Protein AF-A0A817URQ1-F1 (afdb_monomer_lite)

pLDDT: mean 79.82, std 19.85, range [33.28, 95.75]

Secondary structure (DSSP, 8-state):
--HHHHHHHHTTSTT---EEESGGGGGGGTT-HHHHHHHHHHHHHHHHHHT--EEE--GGG---GGGS-HHHHHHHHHHHTT--TTHHHHHHS--------TTS-------------------

Structure (mmCIF, N/CA/C/O backbone):
data_AF-A0A817URQ1-F1
#
_entry.id   AF-A0A817URQ1-F1
#
loop_
_atom_site.group_PDB
_atom_site.id
_atom_site.type_symbol
_atom_site.label_atom_id
_atom_site.label_alt_id
_atom_site.label_comp_id
_atom_site.label_asym_id
_atom_site.label_entity_id
_atom_site.label_seq_id
_atom_site.pdbx_PDB_ins_code
_atom_site.Cartn_x
_atom_site.Cartn_y
_atom_site.Cartn_z
_atom_site.occupancy
_atom_site.B_iso_or_equiv
_atom_site.auth_seq_id
_atom_site.auth_comp_id
_atom_site.auth_asym_id
_atom_site.auth_atom_id
_atom_site.pdbx_PDB_model_num
ATOM 1 N N . MET A 1 1 ? 7.335 8.433 -4.531 1.00 74.00 1 MET A N 1
ATOM 2 C CA . MET A 1 1 ? 6.991 8.173 -5.947 1.00 74.00 1 MET A CA 1
ATOM 3 C C . MET A 1 1 ? 5.582 7.594 -5.978 1.00 74.00 1 MET A C 1
ATOM 5 O O . MET A 1 1 ? 5.278 6.821 -5.081 1.00 74.00 1 MET A O 1
ATOM 9 N N . THR A 1 2 ? 4.709 8.007 -6.902 1.00 82.88 2 THR A N 1
ATOM 10 C CA . THR A 1 2 ? 3.313 7.520 -6.980 1.00 82.88 2 THR A CA 1
ATOM 11 C C . THR A 1 2 ? 3.176 6.385 -7.999 1.00 82.88 2 THR A C 1
ATOM 13 O O . THR A 1 2 ? 4.034 6.230 -8.866 1.00 82.88 2 THR A O 1
ATOM 16 N N . VAL A 1 3 ? 2.091 5.606 -7.914 1.00 84.50 3 VAL A N 1
ATOM 17 C CA . VAL A 1 3 ? 1.817 4.496 -8.849 1.00 84.50 3 VAL A CA 1
ATOM 18 C C . VAL A 1 3 ? 1.663 4.995 -10.291 1.00 84.50 3 VAL A C 1
ATOM 20 O O . VAL A 1 3 ? 2.251 4.416 -11.195 1.00 84.50 3 VAL A O 1
ATOM 23 N N . GLY A 1 4 ? 0.969 6.118 -10.512 1.00 84.75 4 GLY A N 1
ATOM 24 C CA . GLY A 1 4 ? 0.848 6.713 -11.852 1.00 84.75 4 GLY A CA 1
ATOM 25 C C . GLY A 1 4 ? 2.204 7.087 -12.462 1.00 84.75 4 GLY A C 1
ATOM 26 O O . GLY A 1 4 ? 2.495 6.724 -13.593 1.00 84.75 4 GLY A O 1
ATOM 27 N N . ALA A 1 5 ? 3.094 7.699 -11.673 1.00 84.38 5 ALA A N 1
ATOM 28 C CA . ALA A 1 5 ? 4.429 8.058 -12.148 1.00 84.38 5 ALA A CA 1
ATOM 29 C C . ALA A 1 5 ? 5.296 6.834 -12.496 1.00 84.38 5 ALA A C 1
ATOM 31 O O . ALA A 1 5 ? 6.155 6.919 -13.370 1.00 84.38 5 ALA A O 1
ATOM 32 N N . LEU A 1 6 ? 5.092 5.693 -11.826 1.00 85.88 6 LEU A N 1
ATOM 33 C CA . LEU A 1 6 ? 5.776 4.448 -12.184 1.00 85.88 6 LEU A CA 1
ATOM 34 C C . LEU A 1 6 ? 5.369 3.974 -13.576 1.00 85.88 6 LEU A C 1
ATOM 36 O O . LEU A 1 6 ? 6.242 3.602 -14.352 1.00 85.88 6 LEU A O 1
ATOM 40 N N . HIS A 1 7 ? 4.076 4.036 -13.899 1.00 82.88 7 HIS A N 1
ATOM 41 C CA . HIS A 1 7 ? 3.568 3.649 -15.213 1.00 82.88 7 HIS A CA 1
ATOM 42 C C . HIS A 1 7 ? 4.214 4.492 -16.320 1.00 82.88 7 HIS A C 1
ATOM 44 O O . HIS A 1 7 ? 4.744 3.950 -17.293 1.00 82.88 7 HIS A O 1
ATOM 50 N N . ASP A 1 8 ? 4.251 5.808 -16.106 1.00 84.44 8 ASP A N 1
ATOM 51 C CA . ASP A 1 8 ? 4.789 6.774 -17.063 1.00 84.44 8 ASP A CA 1
ATOM 52 C C . ASP A 1 8 ? 6.304 6.643 -17.262 1.00 84.44 8 ASP A C 1
ATOM 54 O O . ASP A 1 8 ? 6.816 6.994 -18.320 1.00 84.44 8 ASP A O 1
ATOM 58 N N . LEU A 1 9 ? 7.042 6.144 -16.266 1.00 82.88 9 LEU A N 1
ATOM 59 C CA . LEU A 1 9 ? 8.493 5.948 -16.360 1.00 82.88 9 LEU A CA 1
ATOM 60 C C . LEU A 1 9 ? 8.877 4.555 -16.862 1.00 82.88 9 LEU A C 1
ATOM 62 O O . LEU A 1 9 ? 9.897 4.406 -17.533 1.00 82.88 9 LEU A O 1
ATOM 66 N N . TYR A 1 10 ? 8.090 3.535 -16.529 1.00 78.94 10 TYR A N 1
ATOM 67 C CA . TYR A 1 10 ? 8.438 2.146 -16.810 1.00 78.94 10 TYR A CA 1
ATOM 68 C C . TYR A 1 10 ? 8.332 1.804 -18.302 1.00 78.94 10 TYR A C 1
ATOM 70 O O . TYR A 1 10 ? 9.173 1.071 -18.821 1.00 78.94 10 TYR A O 1
ATOM 78 N N . LEU A 1 11 ? 7.339 2.355 -19.012 1.00 75.44 11 LEU A N 1
ATOM 79 C CA . LEU A 1 11 ? 7.133 2.078 -20.440 1.00 75.44 11 LEU A CA 1
ATOM 80 C C . LEU A 1 11 ? 8.137 2.784 -21.376 1.00 75.44 11 LEU A C 1
ATOM 82 O O . LEU A 1 11 ? 8.648 2.121 -22.281 1.00 75.44 11 LEU A O 1
ATOM 86 N N . PRO A 1 12 ? 8.451 4.087 -21.218 1.00 83.94 12 PRO A N 1
ATOM 87 C CA . PRO A 1 12 ? 9.261 4.807 -22.206 1.00 83.94 12 PRO A CA 1
ATOM 88 C C . PRO A 1 12 ? 10.772 4.605 -22.053 1.00 83.94 12 PRO A C 1
ATOM 90 O O . PRO A 1 12 ? 11.515 4.878 -22.995 1.00 83.94 12 PRO A O 1
ATOM 93 N N . TYR A 1 13 ? 11.242 4.151 -20.885 1.00 87.19 13 TYR A N 1
ATOM 94 C CA . TYR A 1 13 ? 12.669 4.091 -20.547 1.00 87.19 13 TYR A CA 1
ATOM 95 C C . TYR A 1 13 ? 13.120 2.662 -20.205 1.00 87.19 13 TYR A C 1
ATOM 97 O O . TYR A 1 13 ? 13.361 2.338 -19.035 1.00 87.19 13 TYR A O 1
ATOM 105 N N . PRO A 1 14 ? 13.262 1.781 -21.215 1.00 81.44 14 PRO A N 1
ATOM 106 C CA . PRO A 1 14 ? 13.661 0.398 -20.993 1.00 81.44 14 PRO A CA 1
ATOM 107 C C . PRO A 1 14 ? 15.042 0.329 -20.326 1.00 81.44 14 PRO A C 1
ATOM 109 O O . PRO A 1 14 ? 16.030 0.851 -20.838 1.00 81.44 14 PRO A O 1
ATOM 112 N N . GLY A 1 15 ? 15.107 -0.330 -19.167 1.00 82.88 15 GLY A N 1
ATOM 113 C CA . GLY A 1 15 ? 16.336 -0.523 -18.387 1.00 82.88 15 GLY A CA 1
ATOM 114 C C . GLY A 1 15 ? 16.503 0.415 -17.187 1.00 82.88 15 GLY A C 1
ATOM 115 O O . GLY A 1 15 ? 17.326 0.129 -16.313 1.00 82.88 15 GLY A O 1
ATOM 116 N N . CYS A 1 16 ? 15.710 1.486 -17.077 1.00 88.75 16 CYS A N 1
ATOM 117 C CA . CYS A 1 16 ? 15.681 2.305 -15.867 1.00 88.75 16 CYS A CA 1
ATOM 118 C C . CYS A 1 16 ? 15.009 1.543 -14.716 1.00 88.75 16 CYS A C 1
ATOM 120 O O . CYS A 1 16 ? 13.939 0.960 -14.877 1.00 88.75 16 CYS A O 1
ATOM 122 N N . LYS A 1 17 ? 15.632 1.566 -13.532 1.00 89.19 17 LYS A N 1
ATOM 123 C CA . LYS A 1 17 ? 15.047 1.009 -12.305 1.00 89.19 17 LYS A CA 1
ATOM 124 C C . LYS A 1 17 ? 14.405 2.115 -11.484 1.00 89.19 17 LYS A C 1
ATOM 126 O O . LYS A 1 17 ? 14.950 3.211 -11.372 1.00 89.19 17 LYS A O 1
ATOM 131 N N . THR A 1 18 ? 13.279 1.799 -10.867 1.00 90.69 18 THR A N 1
ATOM 132 C CA . THR A 1 18 ? 12.521 2.720 -10.019 1.00 90.69 18 THR A CA 1
ATOM 133 C C . THR A 1 18 ? 12.616 2.298 -8.558 1.00 90.69 18 THR A C 1
ATOM 135 O O . THR A 1 18 ? 12.646 1.107 -8.235 1.00 90.69 18 THR A O 1
ATOM 138 N N . SER A 1 19 ? 12.694 3.289 -7.669 1.00 91.94 19 SER A N 1
ATOM 139 C CA . SER A 1 19 ? 12.742 3.085 -6.223 1.00 91.94 19 SER A CA 1
ATOM 140 C C . SER A 1 19 ? 11.824 4.064 -5.496 1.00 91.94 19 SER A C 1
ATOM 142 O O . SER A 1 19 ? 11.636 5.194 -5.953 1.00 91.94 19 SER A O 1
ATOM 144 N N . SER A 1 20 ? 11.256 3.653 -4.359 1.00 89.12 20 SER A N 1
ATOM 145 C CA . SER A 1 20 ? 10.434 4.519 -3.505 1.00 89.12 20 SER A CA 1
ATOM 1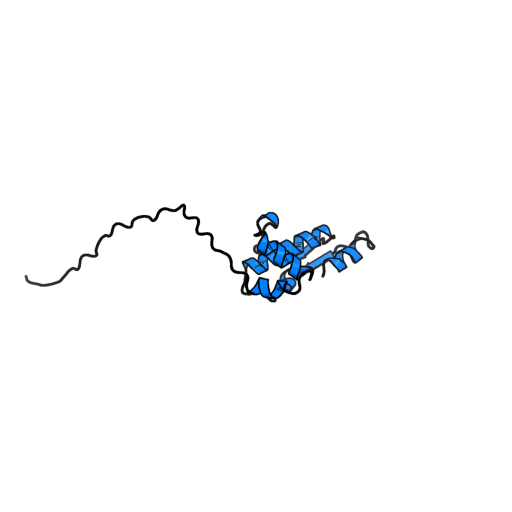46 C C . SER A 1 20 ? 10.625 4.218 -2.017 1.00 89.12 20 SER A C 1
ATOM 148 O O . SER A 1 20 ? 10.717 3.062 -1.613 1.00 89.12 20 SER A O 1
ATOM 150 N N . GLY A 1 21 ? 10.640 5.265 -1.187 1.00 90.25 21 GLY A N 1
ATOM 151 C CA . GLY A 1 21 ? 10.522 5.133 0.267 1.00 90.25 21 GLY A CA 1
ATOM 152 C C . GLY A 1 21 ? 9.061 4.929 0.652 1.00 90.25 21 GLY A C 1
ATOM 153 O O . GLY A 1 21 ? 8.239 5.812 0.399 1.00 90.25 21 GLY A O 1
ATOM 154 N N . ILE A 1 22 ? 8.733 3.765 1.211 1.00 89.19 22 ILE A N 1
ATOM 155 C CA . ILE A 1 22 ? 7.339 3.354 1.432 1.00 89.19 22 ILE A CA 1
ATOM 156 C C . ILE A 1 22 ? 6.766 3.988 2.701 1.00 89.19 22 ILE A C 1
ATOM 158 O O . ILE A 1 22 ? 5.626 4.433 2.687 1.00 89.19 22 ILE A O 1
ATOM 162 N N . SER A 1 23 ? 7.573 4.159 3.748 1.00 86.62 23 SER A N 1
ATOM 163 C CA . SER A 1 23 ? 7.135 4.712 5.041 1.00 86.62 23 SER A CA 1
ATOM 164 C C . SER A 1 23 ? 6.609 6.153 4.987 1.00 86.62 23 SER A C 1
ATOM 166 O O . SER A 1 23 ? 5.970 6.617 5.922 1.00 86.62 23 SER A O 1
ATOM 168 N N . ASN A 1 24 ? 6.837 6.879 3.889 1.00 86.94 24 ASN A N 1
ATOM 169 C CA . ASN A 1 24 ? 6.336 8.247 3.743 1.00 86.94 24 ASN A CA 1
ATOM 170 C C . ASN A 1 24 ? 4.821 8.297 3.491 1.00 86.94 24 ASN A C 1
ATOM 172 O O . ASN A 1 24 ? 4.201 9.330 3.737 1.00 86.94 24 ASN A O 1
ATOM 176 N N . ILE A 1 25 ? 4.218 7.216 2.983 1.00 88.31 25 ILE A N 1
ATOM 177 C CA . ILE A 1 25 ? 2.794 7.207 2.603 1.00 88.31 25 ILE A CA 1
ATOM 178 C C . ILE A 1 25 ? 1.859 7.153 3.817 1.00 88.31 25 ILE A C 1
ATOM 180 O O . ILE A 1 25 ? 0.692 7.516 3.715 1.00 88.31 25 ILE A O 1
ATOM 184 N N . SER A 1 26 ? 2.366 6.671 4.949 1.00 88.94 26 SER A N 1
ATOM 185 C CA . SER A 1 26 ? 1.608 6.349 6.159 1.00 88.94 26 SER A CA 1
ATOM 186 C C . SER A 1 26 ? 1.816 7.375 7.276 1.00 88.94 26 SER A C 1
ATOM 188 O O . SER A 1 26 ? 1.369 7.161 8.399 1.00 88.94 26 SER A O 1
ATOM 190 N N . PHE A 1 27 ? 2.438 8.524 6.975 1.00 89.69 27 PHE A N 1
ATOM 191 C CA . PHE A 1 27 ? 2.811 9.543 7.965 1.00 89.69 27 PHE A CA 1
ATOM 192 C C . PHE A 1 27 ? 1.640 10.032 8.835 1.00 89.69 27 PHE A C 1
ATOM 194 O O . PHE A 1 27 ? 1.845 10.414 9.983 1.00 89.69 27 PHE A O 1
ATOM 201 N N . SER A 1 28 ? 0.412 10.011 8.316 1.00 89.12 28 SER A N 1
ATOM 202 C CA . SER A 1 28 ? -0.791 10.416 9.054 1.00 89.12 28 SER A CA 1
ATOM 203 C C . SER A 1 28 ? -1.319 9.366 10.040 1.00 89.12 28 SER A C 1
ATOM 205 O O . SER A 1 28 ? -2.234 9.677 10.793 1.00 89.12 28 SER A O 1
ATOM 207 N N . PHE A 1 29 ? -0.773 8.148 10.046 1.00 88.62 29 PHE A N 1
ATOM 208 C CA . PHE A 1 29 ? -1.287 7.007 10.813 1.00 88.62 29 PHE A CA 1
ATOM 209 C C . PHE A 1 29 ? -0.228 6.377 11.735 1.00 88.62 29 PHE A C 1
ATOM 211 O O . PHE A 1 29 ? -0.236 5.171 11.957 1.00 88.62 29 PHE A O 1
ATOM 218 N N . GLN A 1 30 ? 0.692 7.187 12.267 1.00 83.56 30 GLN A N 1
ATOM 219 C CA . GLN A 1 30 ? 1.822 6.716 13.085 1.00 83.56 30 GLN A CA 1
ATOM 220 C C . GLN A 1 30 ? 1.407 5.960 14.356 1.00 83.56 30 GLN A C 1
ATOM 222 O O . GLN A 1 30 ? 2.152 5.102 14.805 1.00 83.56 30 GLN A O 1
ATOM 227 N N . ASP A 1 31 ? 0.220 6.243 14.899 1.00 86.69 31 ASP A N 1
ATOM 228 C CA . ASP A 1 31 ? -0.294 5.600 16.116 1.00 86.69 31 ASP A CA 1
ATOM 229 C C . ASP A 1 31 ? -1.190 4.376 15.827 1.00 86.69 31 ASP A C 1
ATOM 231 O O . ASP A 1 31 ? -1.846 3.849 16.726 1.00 86.69 31 ASP A O 1
ATOM 235 N N . GLN A 1 32 ? -1.285 3.944 14.565 1.00 87.75 32 GLN A N 1
ATOM 236 C CA . GLN A 1 32 ? -2.141 2.836 14.137 1.00 87.75 32 GLN A CA 1
ATOM 237 C C . GLN A 1 32 ? -1.333 1.811 13.329 1.00 87.75 32 GLN A C 1
ATOM 239 O O . GLN A 1 32 ? -1.488 1.712 12.111 1.00 87.75 32 GLN A O 1
ATOM 244 N N . ASP A 1 33 ? -0.494 1.021 14.007 1.00 89.88 33 ASP A N 1
ATOM 245 C CA . ASP A 1 33 ? 0.457 0.091 13.371 1.00 89.88 33 ASP A CA 1
ATOM 246 C C . ASP A 1 33 ? -0.190 -0.806 12.308 1.00 89.88 33 ASP A C 1
ATOM 248 O O . ASP A 1 33 ? 0.253 -0.825 11.164 1.00 89.88 33 ASP A O 1
ATOM 252 N N . ARG A 1 34 ? -1.314 -1.462 12.619 1.00 90.62 34 ARG A N 1
ATOM 253 C CA . ARG A 1 34 ? -1.986 -2.359 11.660 1.00 90.62 34 ARG A CA 1
ATOM 254 C C . ARG A 1 34 ? -2.485 -1.640 10.406 1.00 90.62 34 ARG A C 1
ATOM 256 O O . ARG A 1 34 ? -2.452 -2.180 9.302 1.00 90.62 34 ARG A O 1
ATOM 263 N N . VAL A 1 35 ? -2.949 -0.405 10.567 1.00 92.06 35 VAL A N 1
ATOM 264 C CA . VAL A 1 35 ? -3.351 0.463 9.459 1.00 92.06 35 VAL A CA 1
ATOM 265 C C . VAL A 1 35 ? -2.130 0.845 8.617 1.00 92.06 35 VAL A C 1
ATOM 267 O O . VAL A 1 35 ? -2.187 0.779 7.388 1.00 92.06 35 VAL A O 1
ATOM 270 N N . LEU A 1 36 ? -1.043 1.249 9.274 1.00 92.56 36 LEU A N 1
ATOM 271 C CA . LEU A 1 36 ? 0.209 1.677 8.657 1.00 92.56 36 LEU A CA 1
ATOM 272 C C . LEU A 1 36 ? 0.840 0.536 7.848 1.00 92.56 36 LEU A C 1
ATOM 274 O O . LEU A 1 36 ? 1.193 0.718 6.682 1.00 92.56 36 LEU A O 1
ATOM 278 N N . GLU A 1 37 ? 0.889 -0.655 8.428 1.00 93.50 37 GLU A N 1
ATOM 279 C CA . GLU A 1 37 ? 1.365 -1.889 7.809 1.00 93.50 37 GLU A CA 1
ATOM 280 C C . GLU A 1 37 ? 0.529 -2.280 6.587 1.00 93.50 37 GLU A C 1
ATOM 282 O O . GLU A 1 37 ? 1.069 -2.541 5.505 1.00 93.50 37 GLU A O 1
ATOM 287 N N . ALA A 1 38 ? -0.801 -2.239 6.715 1.00 94.06 38 ALA A N 1
ATOM 288 C CA . ALA A 1 38 ? -1.700 -2.500 5.597 1.00 94.06 38 ALA A CA 1
ATOM 289 C C . ALA A 1 38 ? -1.490 -1.494 4.451 1.00 94.06 38 ALA A C 1
ATOM 291 O O . ALA A 1 38 ? -1.468 -1.895 3.286 1.00 94.06 38 ALA A O 1
ATOM 292 N N . MET A 1 39 ? -1.261 -0.204 4.748 1.00 94.44 39 MET A N 1
ATOM 293 C CA . MET A 1 39 ? -0.935 0.790 3.712 1.00 94.44 39 MET A CA 1
ATOM 294 C C . MET A 1 39 ? 0.329 0.421 2.938 1.00 94.44 39 MET A C 1
ATOM 296 O O . MET A 1 39 ? 0.334 0.534 1.710 1.00 94.44 39 MET A O 1
ATOM 300 N N . HIS A 1 40 ? 1.391 -0.006 3.626 1.00 94.88 40 HIS A N 1
ATOM 301 C CA . HIS A 1 40 ? 2.644 -0.386 2.973 1.00 94.88 40 HIS A CA 1
ATOM 302 C C . HIS A 1 40 ? 2.443 -1.558 2.015 1.00 94.88 40 HIS A C 1
ATOM 304 O O . HIS A 1 40 ? 2.893 -1.500 0.869 1.00 94.88 40 HIS A O 1
ATOM 310 N N . SER A 1 41 ? 1.741 -2.596 2.468 1.00 95.25 41 SER A N 1
ATOM 311 C CA . SER A 1 41 ? 1.492 -3.800 1.677 1.00 95.25 41 SER A CA 1
ATOM 312 C C . SER A 1 41 ? 0.607 -3.520 0.457 1.00 95.25 41 SER A C 1
ATOM 314 O O . SER A 1 41 ? 0.973 -3.877 -0.665 1.00 95.25 41 SER A O 1
ATOM 316 N N . VAL A 1 42 ? -0.493 -2.774 0.634 1.00 95.38 42 VAL A N 1
ATOM 317 C CA . VAL A 1 42 ? -1.375 -2.351 -0.470 1.00 95.38 42 VAL A CA 1
ATOM 318 C C . VAL A 1 42 ? -0.612 -1.510 -1.492 1.00 95.38 42 VAL A C 1
ATOM 320 O O . VAL A 1 42 ? -0.679 -1.772 -2.694 1.00 95.38 42 VAL A O 1
ATOM 323 N N . PHE A 1 43 ? 0.155 -0.516 -1.039 1.00 94.75 43 PHE A N 1
ATOM 324 C CA . PHE A 1 43 ? 0.930 0.323 -1.946 1.00 94.75 43 PHE A CA 1
ATOM 325 C C . PHE A 1 43 ? 1.964 -0.490 -2.730 1.00 94.75 43 PHE A C 1
ATOM 327 O O . PHE A 1 43 ? 2.061 -0.338 -3.947 1.00 94.75 43 PHE A O 1
ATOM 334 N N . LEU A 1 44 ? 2.718 -1.366 -2.059 1.00 94.75 44 LEU A N 1
ATOM 335 C CA . LEU A 1 44 ? 3.727 -2.208 -2.703 1.00 94.75 44 LEU A CA 1
ATOM 336 C C . LEU A 1 44 ? 3.113 -3.148 -3.736 1.00 94.75 44 LEU A C 1
ATOM 338 O O . LEU A 1 44 ? 3.657 -3.262 -4.833 1.00 94.75 44 LEU A O 1
ATOM 342 N N . PHE A 1 45 ? 1.977 -3.771 -3.424 1.00 94.69 45 PHE A N 1
ATOM 343 C CA . PHE A 1 45 ? 1.274 -4.653 -4.351 1.00 94.69 45 PHE A CA 1
ATOM 344 C C . PHE A 1 45 ? 0.981 -3.958 -5.686 1.00 94.69 45 PHE A C 1
ATOM 346 O O . PHE A 1 45 ? 1.319 -4.478 -6.753 1.00 94.69 45 PHE A O 1
ATOM 353 N N . HIS A 1 46 ? 0.419 -2.750 -5.636 1.00 94.44 46 HIS A N 1
ATOM 354 C CA . HIS A 1 46 ? 0.099 -1.984 -6.841 1.00 94.44 46 HIS A CA 1
ATOM 355 C C . HIS A 1 46 ? 1.337 -1.376 -7.508 1.00 94.44 46 HIS A C 1
ATOM 357 O O . HIS A 1 46 ? 1.453 -1.386 -8.736 1.00 94.44 46 HIS A O 1
ATOM 363 N N . ALA A 1 47 ? 2.298 -0.885 -6.726 1.00 93.31 47 ALA A N 1
ATOM 364 C CA . ALA A 1 47 ? 3.516 -0.279 -7.249 1.00 93.31 47 ALA A CA 1
ATOM 365 C C . ALA A 1 47 ? 4.395 -1.300 -7.989 1.00 93.31 47 ALA A C 1
ATOM 367 O O . ALA A 1 47 ? 4.856 -1.014 -9.094 1.00 93.31 47 ALA A O 1
ATOM 368 N N . ILE A 1 48 ? 4.585 -2.504 -7.437 1.00 93.06 48 ILE A N 1
ATOM 369 C CA . ILE A 1 48 ? 5.367 -3.581 -8.068 1.00 93.06 48 ILE A CA 1
ATOM 370 C C . ILE A 1 48 ? 4.707 -4.019 -9.376 1.00 93.06 48 ILE A C 1
ATOM 372 O O . ILE A 1 48 ? 5.386 -4.105 -10.398 1.00 93.06 48 ILE A O 1
ATOM 376 N N . LYS A 1 49 ? 3.379 -4.202 -9.385 1.00 91.19 49 LYS A N 1
ATOM 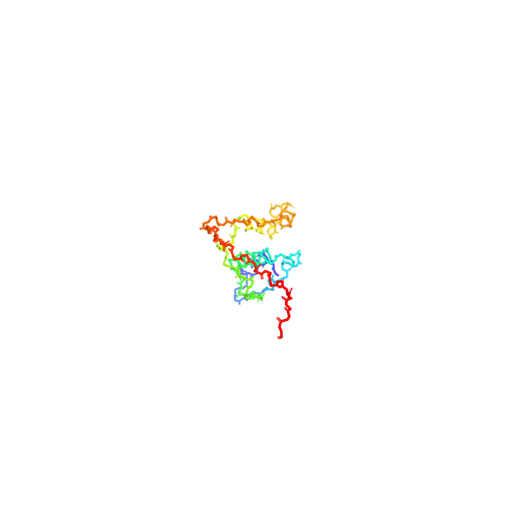377 C CA . LYS A 1 49 ? 2.619 -4.509 -10.611 1.00 91.19 49 LYS A CA 1
ATOM 378 C C . LYS A 1 49 ? 2.786 -3.455 -11.705 1.00 91.19 49 LYS A C 1
ATOM 380 O O . LYS A 1 49 ? 2.709 -3.783 -12.883 1.00 91.19 49 LYS A O 1
ATOM 385 N N . THR A 1 50 ? 3.025 -2.209 -11.3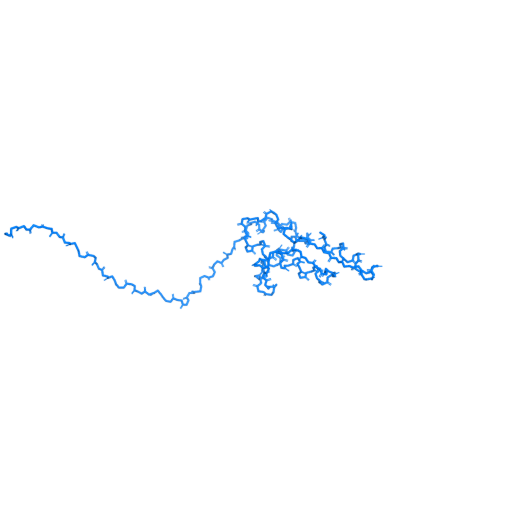11 1.00 90.31 50 THR A N 1
ATOM 386 C CA . THR A 1 50 ? 3.196 -1.073 -12.224 1.00 90.31 50 THR A CA 1
ATOM 387 C C . THR A 1 50 ? 4.659 -0.864 -12.645 1.00 90.31 50 THR A C 1
ATOM 389 O O . THR A 1 50 ? 4.933 -0.050 -13.522 1.00 90.31 50 THR A O 1
ATOM 392 N N . GLY A 1 51 ? 5.607 -1.610 -12.064 1.00 89.12 51 GLY A N 1
ATOM 393 C CA . GLY A 1 51 ? 7.022 -1.574 -12.445 1.00 89.12 51 GLY A CA 1
ATOM 394 C C . GLY A 1 51 ? 7.979 -1.034 -11.379 1.00 89.12 51 GLY A C 1
ATOM 395 O O . GLY A 1 51 ? 9.124 -0.713 -11.710 1.00 89.12 51 GLY A O 1
ATOM 396 N N . LEU A 1 52 ? 7.561 -0.922 -10.110 1.00 93.25 52 LEU A N 1
ATOM 397 C CA . LEU A 1 52 ? 8.480 -0.618 -9.007 1.00 93.25 52 LEU A CA 1
ATOM 398 C C . LEU A 1 52 ? 9.528 -1.729 -8.875 1.00 93.25 52 LEU A C 1
ATOM 400 O O . LEU A 1 52 ? 9.187 -2.886 -8.643 1.00 93.25 52 LEU A O 1
ATOM 404 N N . SER A 1 53 ? 10.807 -1.372 -8.993 1.00 92.06 53 SER A N 1
ATOM 405 C CA . SER A 1 53 ? 11.905 -2.347 -8.928 1.00 92.06 53 SER A CA 1
ATOM 406 C C . SER A 1 53 ? 12.455 -2.552 -7.515 1.00 92.06 53 SER A C 1
ATOM 408 O O . SER A 1 53 ? 12.952 -3.629 -7.198 1.00 92.06 53 SER A O 1
ATOM 410 N N . MET A 1 54 ? 12.425 -1.512 -6.680 1.00 92.56 54 MET A N 1
ATOM 411 C CA . MET A 1 54 ? 12.986 -1.521 -5.328 1.00 92.56 54 MET A CA 1
ATOM 412 C C . MET A 1 54 ? 12.174 -0.606 -4.405 1.00 92.56 54 MET A C 1
ATOM 414 O O . MET A 1 54 ? 11.583 0.373 -4.853 1.00 92.56 54 MET A O 1
ATOM 418 N N . GLY A 1 55 ? 12.161 -0.883 -3.105 1.00 90.69 55 GLY A N 1
ATOM 419 C CA . GLY A 1 55 ? 11.560 0.016 -2.125 1.00 90.69 55 GLY A CA 1
ATOM 420 C C . GLY A 1 55 ? 12.275 -0.048 -0.786 1.00 90.69 55 GLY A C 1
ATOM 421 O O . GLY A 1 55 ? 12.683 -1.124 -0.354 1.00 90.69 55 GLY A O 1
ATOM 422 N N . THR A 1 56 ? 12.424 1.103 -0.133 1.00 93.44 56 THR A N 1
ATOM 423 C CA . THR A 1 56 ? 12.905 1.161 1.252 1.00 93.44 56 THR A CA 1
ATOM 424 C C . THR A 1 56 ? 11.713 0.947 2.173 1.00 93.44 56 THR A C 1
ATOM 426 O O . THR A 1 56 ? 10.794 1.773 2.200 1.00 93.44 56 THR A O 1
ATOM 429 N N . VAL A 1 57 ? 11.730 -0.171 2.895 1.00 91.50 57 VAL A N 1
ATOM 430 C CA . VAL A 1 57 ? 10.669 -0.622 3.803 1.00 91.50 57 VAL A CA 1
ATOM 431 C C . VAL A 1 57 ? 11.266 -1.018 5.145 1.00 91.50 57 VAL A C 1
ATOM 433 O O . VAL A 1 57 ? 12.436 -1.393 5.221 1.00 91.50 57 VAL A O 1
ATOM 436 N N . ASN A 1 58 ? 10.441 -0.992 6.186 1.00 91.12 58 ASN A N 1
ATOM 437 C CA . ASN A 1 58 ? 10.698 -1.778 7.382 1.00 91.12 58 ASN A CA 1
ATOM 438 C C . ASN A 1 58 ? 10.152 -3.194 7.139 1.00 91.12 58 ASN A C 1
ATOM 440 O O . ASN A 1 58 ? 8.951 -3.344 6.934 1.00 91.12 58 ASN A O 1
ATOM 444 N N . ALA A 1 59 ? 11.026 -4.203 7.108 1.00 88.19 59 ALA A N 1
ATOM 445 C CA . ALA A 1 59 ? 10.659 -5.572 6.736 1.00 88.19 59 ALA A CA 1
ATOM 446 C C . ALA A 1 59 ? 9.631 -6.200 7.689 1.00 88.19 59 ALA A C 1
ATOM 448 O O . ALA A 1 59 ? 8.800 -6.985 7.242 1.00 88.19 59 ALA A O 1
ATOM 449 N N . ASP A 1 60 ? 9.643 -5.798 8.960 1.00 90.44 60 ASP A N 1
ATOM 450 C CA . ASP A 1 60 ? 8.701 -6.298 9.963 1.00 90.44 60 ASP A CA 1
ATOM 451 C C . ASP A 1 60 ? 7.297 -5.681 9.808 1.00 90.44 60 ASP A C 1
ATOM 453 O O . ASP A 1 60 ? 6.334 -6.206 10.350 1.00 90.44 60 ASP A O 1
ATOM 457 N N . GLN A 1 61 ? 7.165 -4.593 9.037 1.00 90.88 61 GLN A N 1
ATOM 458 C CA . GLN A 1 61 ? 5.927 -3.818 8.861 1.00 90.88 61 GLN A CA 1
ATOM 459 C C . GLN A 1 61 ? 5.346 -3.932 7.441 1.00 90.88 61 GLN A C 1
ATOM 461 O O . GLN A 1 61 ? 4.776 -2.974 6.901 1.00 90.88 61 GLN A O 1
ATOM 466 N N . VAL A 1 62 ? 5.540 -5.088 6.801 1.00 92.81 62 VAL A N 1
ATOM 467 C CA . VAL A 1 62 ? 4.977 -5.408 5.481 1.00 92.81 62 VAL A CA 1
ATOM 468 C C . VAL A 1 62 ? 4.257 -6.760 5.554 1.00 92.81 62 VAL A C 1
ATOM 470 O O . VAL A 1 62 ? 4.857 -7.795 5.258 1.00 92.81 62 VAL A O 1
ATOM 473 N N . PRO A 1 63 ? 2.970 -6.777 5.943 1.00 93.75 63 PRO A N 1
ATOM 474 C CA . PRO A 1 63 ? 2.178 -7.998 5.979 1.00 93.75 63 PRO A CA 1
ATOM 475 C C . PRO A 1 63 ? 1.904 -8.519 4.565 1.00 93.75 63 PRO A C 1
ATOM 477 O O . PRO A 1 63 ? 1.963 -7.780 3.574 1.00 93.75 63 PRO A O 1
ATOM 480 N N . ILE A 1 64 ? 1.554 -9.800 4.463 1.00 93.75 64 ILE A N 1
ATOM 481 C CA . ILE A 1 64 ? 1.130 -10.411 3.201 1.00 93.75 64 ILE A CA 1
ATOM 482 C C . ILE A 1 64 ? -0.188 -9.761 2.768 1.00 93.75 64 ILE A C 1
ATOM 484 O O . ILE A 1 64 ? -1.152 -9.748 3.525 1.00 93.75 64 ILE A O 1
ATOM 488 N N . TYR A 1 65 ? -0.241 -9.244 1.537 1.00 93.00 65 TYR A N 1
ATOM 489 C CA . TYR A 1 65 ? -1.405 -8.511 1.017 1.00 93.00 65 TYR A CA 1
ATOM 490 C C . TYR A 1 65 ? -2.722 -9.297 1.150 1.00 93.00 65 TYR A C 1
ATOM 492 O O . TYR A 1 65 ? -3.744 -8.731 1.519 1.00 93.00 65 TYR A O 1
ATOM 500 N N . ASN A 1 66 ? -2.685 -10.611 0.909 1.00 93.00 66 ASN A N 1
ATOM 501 C CA . ASN A 1 66 ? -3.862 -11.482 0.992 1.00 93.00 66 ASN A CA 1
ATOM 502 C C . ASN A 1 66 ? -4.356 -11.738 2.427 1.00 93.00 66 ASN A C 1
ATOM 504 O O . ASN A 1 66 ? -5.491 -12.177 2.587 1.00 93.00 66 ASN A O 1
ATOM 508 N N . ASP A 1 67 ? -3.528 -11.481 3.443 1.00 93.56 67 ASP A N 1
ATOM 509 C CA . ASP A 1 67 ? -3.874 -11.704 4.854 1.00 93.56 67 ASP A CA 1
ATOM 510 C C . ASP A 1 67 ? -4.483 -10.445 5.499 1.00 93.56 67 ASP A C 1
ATOM 512 O O . ASP A 1 67 ? -4.911 -10.464 6.655 1.00 93.56 67 ASP A O 1
ATOM 516 N N . ILE A 1 68 ? -4.518 -9.328 4.765 1.00 92.06 68 ILE A N 1
ATOM 517 C CA . ILE A 1 68 ? -5.120 -8.077 5.225 1.00 92.06 68 ILE A CA 1
ATOM 518 C C . ILE A 1 68 ? -6.638 -8.243 5.250 1.00 92.06 68 ILE A C 1
ATOM 520 O O . ILE A 1 68 ? -7.238 -8.760 4.308 1.00 92.06 68 ILE A O 1
ATOM 524 N N . ASP A 1 69 ? -7.266 -7.755 6.323 1.00 91.94 69 ASP A N 1
ATOM 525 C CA . ASP A 1 69 ? -8.722 -7.683 6.407 1.00 91.94 69 ASP A CA 1
ATOM 526 C C . ASP A 1 69 ? -9.300 -6.977 5.169 1.00 91.94 69 ASP A C 1
ATOM 528 O O . ASP A 1 69 ? -8.859 -5.889 4.798 1.00 91.94 69 ASP A O 1
ATOM 532 N N . SER A 1 70 ? -10.297 -7.598 4.538 1.00 91.19 70 SER A N 1
ATOM 533 C CA . SER A 1 70 ? -10.873 -7.114 3.278 1.00 91.19 70 SER A CA 1
ATOM 534 C C . SER A 1 70 ? -11.371 -5.669 3.362 1.00 91.19 70 SER A C 1
ATOM 536 O O . SER A 1 70 ? -11.067 -4.861 2.483 1.00 91.19 70 SER A O 1
ATOM 538 N N . ARG A 1 71 ? -12.055 -5.302 4.454 1.00 91.75 71 ARG A N 1
ATOM 539 C CA . ARG A 1 71 ? -12.579 -3.948 4.656 1.00 91.75 71 ARG A CA 1
ATOM 540 C C . ARG A 1 71 ? -11.442 -2.949 4.846 1.00 91.75 71 ARG A C 1
ATOM 542 O O . ARG A 1 71 ? -11.489 -1.855 4.279 1.00 91.75 71 ARG A O 1
ATOM 549 N N . LEU A 1 72 ? -10.418 -3.306 5.619 1.00 93.31 72 LEU A N 1
ATOM 550 C CA . LEU A 1 72 ? -9.220 -2.483 5.766 1.00 93.31 72 LEU A CA 1
ATOM 551 C C . LEU A 1 72 ? -8.510 -2.301 4.419 1.00 93.31 72 LEU A C 1
ATOM 553 O O . LEU A 1 72 ? -8.182 -1.172 4.063 1.00 93.31 72 LEU A O 1
ATOM 557 N N . GLY A 1 73 ? -8.316 -3.375 3.653 1.00 93.75 73 GLY A N 1
ATOM 558 C CA . GLY A 1 73 ? -7.696 -3.340 2.327 1.00 93.75 73 GLY A CA 1
ATOM 559 C C . GLY A 1 73 ? -8.419 -2.391 1.371 1.00 93.75 73 GLY A C 1
ATOM 560 O O . GLY A 1 73 ? -7.793 -1.483 0.819 1.00 93.75 73 GLY A O 1
ATOM 561 N N . GLU A 1 74 ? -9.741 -2.522 1.252 1.00 94.25 74 GLU A N 1
ATOM 562 C CA . GLU A 1 74 ? -10.576 -1.665 0.398 1.00 94.25 74 GLU A CA 1
ATOM 563 C C . GLU A 1 74 ? -10.476 -0.184 0.774 1.00 94.25 74 GLU A C 1
ATOM 565 O O . GLU A 1 74 ? -10.291 0.677 -0.091 1.00 94.25 74 GLU A O 1
ATOM 570 N N . LEU A 1 75 ? -10.562 0.142 2.067 1.00 95.00 75 LEU A N 1
ATOM 571 C CA . LEU A 1 75 ? -10.459 1.530 2.515 1.00 95.00 75 LEU A CA 1
ATOM 572 C C . LEU A 1 75 ? -9.065 2.115 2.244 1.00 95.00 75 LEU A C 1
ATOM 574 O O . LEU A 1 75 ? -8.940 3.294 1.898 1.00 95.00 75 LEU A O 1
ATOM 578 N N . ARG A 1 76 ? -8.011 1.304 2.378 1.00 93.81 76 ARG A N 1
ATOM 579 C CA . ARG A 1 76 ? -6.623 1.716 2.116 1.00 93.81 76 ARG A CA 1
ATOM 580 C C . ARG A 1 76 ? -6.383 1.944 0.632 1.00 93.81 76 ARG A C 1
ATOM 582 O O . ARG A 1 76 ? -5.794 2.965 0.281 1.00 93.81 76 ARG A O 1
ATOM 589 N N . GLU A 1 77 ? -6.888 1.070 -0.233 1.00 95.31 77 GLU A N 1
ATOM 590 C CA . GLU A 1 77 ? -6.878 1.289 -1.683 1.00 95.31 77 GLU A CA 1
ATOM 591 C C . GLU A 1 77 ? -7.629 2.564 -2.052 1.00 95.31 77 GLU A C 1
ATOM 593 O O . GLU A 1 77 ? -7.103 3.403 -2.787 1.00 95.31 77 GLU A O 1
ATOM 598 N N . ALA A 1 78 ? -8.812 2.764 -1.473 1.00 95.75 78 ALA A N 1
ATOM 599 C CA . ALA A 1 78 ? -9.602 3.955 -1.730 1.00 95.75 78 ALA A CA 1
ATOM 600 C C . ALA A 1 78 ? -8.890 5.245 -1.300 1.00 95.75 78 ALA A C 1
ATOM 602 O O . ALA A 1 78 ? -9.001 6.266 -1.980 1.00 95.75 78 ALA A O 1
ATOM 603 N N . CYS A 1 79 ? -8.117 5.193 -0.213 1.00 94.50 79 CYS A N 1
ATOM 604 C CA . CYS A 1 79 ? -7.291 6.303 0.250 1.00 94.50 79 CYS A CA 1
ATOM 605 C C . CYS A 1 79 ? -6.071 6.548 -0.648 1.00 94.50 79 CYS A C 1
ATOM 607 O O . CYS A 1 79 ? -5.784 7.695 -0.980 1.00 94.50 79 CYS A O 1
ATOM 609 N N . ILE A 1 80 ? -5.351 5.495 -1.047 1.00 93.31 80 ILE A N 1
ATOM 610 C CA . ILE A 1 80 ? -4.137 5.601 -1.875 1.00 93.31 80 ILE A CA 1
ATOM 611 C C . ILE A 1 80 ? -4.474 6.118 -3.277 1.00 93.31 80 ILE A C 1
ATOM 613 O O . ILE A 1 80 ? -3.755 6.962 -3.814 1.00 93.31 80 ILE A O 1
ATOM 617 N N . PHE A 1 81 ? -5.568 5.632 -3.864 1.00 94.25 81 PHE A N 1
ATOM 618 C CA . PHE A 1 81 ? -6.006 6.012 -5.208 1.00 94.25 81 PHE A CA 1
ATOM 619 C C . PHE A 1 81 ? -7.018 7.158 -5.229 1.00 94.25 81 PHE A C 1
ATOM 621 O O . PHE A 1 81 ? -7.448 7.563 -6.307 1.00 94.25 81 PHE A O 1
ATOM 628 N N . ASN A 1 82 ? -7.384 7.693 -4.061 1.00 93.88 82 ASN A N 1
ATOM 629 C CA . ASN A 1 82 ? -8.352 8.779 -3.917 1.00 93.88 82 ASN A CA 1
ATOM 630 C C . ASN A 1 82 ? -9.683 8.502 -4.654 1.00 93.88 82 ASN A C 1
ATOM 632 O O . ASN A 1 82 ? -10.244 9.377 -5.312 1.00 93.88 82 ASN A O 1
ATOM 636 N N . THR A 1 83 ? -10.185 7.265 -4.580 1.00 95.75 83 THR A N 1
ATOM 637 C CA . THR A 1 83 ? -11.436 6.858 -5.253 1.00 95.75 83 THR A CA 1
ATOM 638 C C . THR A 1 83 ? -12.676 7.127 -4.405 1.00 95.75 83 THR A C 1
ATOM 640 O O . THR A 1 83 ? -13.791 7.147 -4.928 1.00 95.75 83 THR A O 1
ATOM 643 N N . ARG A 1 84 ? -12.498 7.363 -3.100 1.00 94.62 84 ARG A N 1
ATOM 644 C CA . ARG A 1 84 ? -13.575 7.643 -2.148 1.00 94.62 84 ARG A CA 1
ATOM 645 C C . ARG A 1 84 ? -13.204 8.830 -1.267 1.00 94.62 84 ARG A C 1
ATOM 647 O O . ARG A 1 84 ? -12.238 8.769 -0.513 1.00 94.62 84 ARG A O 1
ATOM 654 N N . SER A 1 85 ? -14.020 9.882 -1.305 1.00 95.38 85 SER A N 1
ATOM 655 C CA . SER A 1 85 ? -13.781 11.127 -0.558 1.00 95.38 85 SER A CA 1
ATOM 656 C C . SER A 1 85 ? -13.773 10.952 0.964 1.00 95.38 85 SER A C 1
ATOM 658 O O . SER A 1 85 ? -13.146 11.734 1.671 1.00 95.38 85 SER A O 1
ATOM 660 N N . THR A 1 86 ? -14.459 9.930 1.477 1.00 94.81 86 THR A N 1
ATOM 661 C CA . THR A 1 86 ? -14.568 9.642 2.913 1.00 94.81 86 THR A CA 1
ATOM 662 C C . THR A 1 86 ? -13.521 8.650 3.418 1.00 94.81 86 THR A C 1
ATOM 664 O O . THR A 1 86 ? -13.463 8.413 4.624 1.00 94.81 86 THR A O 1
ATOM 667 N N . ALA A 1 87 ? -12.673 8.096 2.537 1.00 93.56 87 ALA A N 1
ATOM 668 C CA . ALA A 1 87 ? -11.735 7.030 2.888 1.00 93.56 87 ALA A CA 1
ATOM 669 C C . ALA A 1 87 ? -10.856 7.410 4.081 1.00 93.56 87 ALA A C 1
ATOM 671 O O . ALA A 1 87 ? -10.777 6.653 5.036 1.00 93.56 87 ALA A O 1
ATOM 672 N N . THR A 1 88 ? -10.256 8.603 4.080 1.00 91.19 88 THR A N 1
ATOM 673 C CA . THR A 1 88 ? -9.376 9.052 5.168 1.00 91.19 88 THR A CA 1
ATOM 674 C C . THR A 1 88 ? -10.077 9.088 6.526 1.00 91.19 88 THR A C 1
ATOM 676 O O . THR A 1 88 ? -9.495 8.649 7.511 1.00 91.19 88 THR A O 1
ATOM 679 N N . VAL A 1 89 ? -11.318 9.579 6.588 1.00 92.19 89 VAL A N 1
ATOM 680 C CA . VAL A 1 89 ? -12.077 9.671 7.847 1.00 92.19 89 VAL A CA 1
ATOM 681 C C . VAL A 1 89 ? -12.428 8.276 8.354 1.00 92.19 89 VAL A C 1
ATOM 683 O O . VAL A 1 89 ? -12.119 7.934 9.489 1.00 92.19 89 VAL A O 1
ATOM 686 N N . GLU A 1 90 ? -12.965 7.428 7.478 1.00 92.50 90 GLU A N 1
ATOM 687 C CA . GLU A 1 90 ? -13.311 6.040 7.817 1.00 92.50 90 GLU A CA 1
ATOM 688 C C . GLU A 1 90 ? -12.105 5.220 8.264 1.00 92.50 90 GLU A C 1
ATOM 690 O O . GLU A 1 90 ? -12.232 4.274 9.033 1.00 92.50 90 GLU A O 1
ATOM 695 N N . LEU A 1 91 ? -10.928 5.590 7.777 1.00 91.44 91 LEU A N 1
ATOM 696 C CA . LEU A 1 91 ? -9.662 4.983 8.125 1.00 91.44 91 LEU A CA 1
ATOM 697 C C . LEU A 1 91 ? -9.129 5.399 9.491 1.00 91.44 91 LEU A C 1
ATOM 699 O O . LEU A 1 91 ? -8.509 4.569 10.149 1.00 91.44 91 LEU A O 1
ATOM 703 N N . PHE A 1 92 ? -9.371 6.639 9.915 1.00 89.25 92 PHE A N 1
ATOM 704 C CA . PHE A 1 92 ? -9.113 7.060 11.293 1.00 89.25 92 PHE A CA 1
ATOM 705 C C . PHE A 1 92 ? -10.094 6.408 12.269 1.00 89.25 92 PHE A C 1
ATOM 707 O O . PHE A 1 92 ? -9.692 6.004 13.360 1.00 89.25 92 PHE A O 1
ATOM 714 N N . ASP A 1 93 ? -11.350 6.258 11.848 1.00 89.81 93 ASP A N 1
ATOM 715 C CA . ASP A 1 93 ? -12.409 5.629 12.639 1.00 89.81 93 ASP A CA 1
ATOM 716 C C . ASP A 1 93 ? -12.356 4.095 12.613 1.00 89.81 93 ASP A C 1
ATOM 718 O O . ASP A 1 93 ? -13.070 3.438 13.378 1.00 89.81 93 ASP A O 1
ATOM 722 N N . TYR A 1 94 ? -11.523 3.506 11.748 1.00 87.50 94 TYR A N 1
ATOM 723 C CA . TYR A 1 94 ? -11.377 2.062 11.641 1.00 87.50 94 TYR A CA 1
ATOM 724 C C . TYR A 1 94 ? -10.895 1.497 12.978 1.00 87.50 94 TYR A C 1
ATOM 726 O O . TYR A 1 94 ? -9.776 1.743 13.431 1.00 87.50 9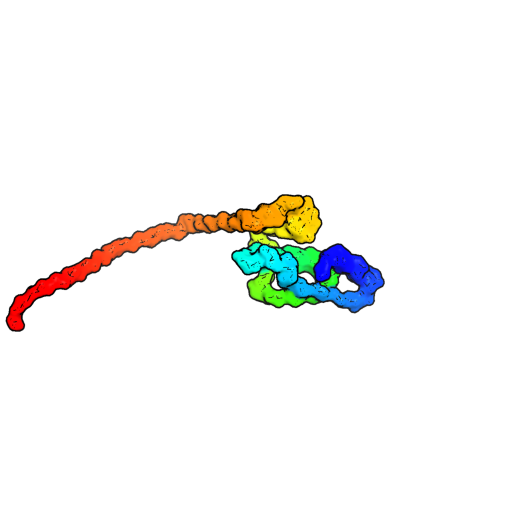4 TYR A O 1
ATOM 734 N N . ARG A 1 95 ? -11.765 0.706 13.604 1.00 75.00 95 ARG A N 1
ATOM 735 C CA . ARG A 1 95 ? -11.438 -0.121 14.756 1.00 75.00 95 ARG A CA 1
ATOM 736 C C . ARG A 1 95 ? -11.537 -1.566 14.342 1.00 75.00 95 ARG A C 1
ATOM 738 O O . ARG A 1 95 ? -12.502 -1.975 13.704 1.00 75.00 95 ARG A O 1
ATOM 745 N N . GLU A 1 96 ? -10.539 -2.322 14.756 1.00 65.88 96 GLU A N 1
ATOM 746 C CA . GLU A 1 96 ? -10.599 -3.766 14.690 1.00 65.88 96 GLU A CA 1
ATOM 747 C C . GLU A 1 96 ? -11.750 -4.255 15.553 1.00 65.88 96 GLU A C 1
ATOM 749 O O . GLU A 1 96 ? -11.772 -4.017 16.765 1.00 65.88 96 GLU A O 1
ATOM 754 N N . GLU A 1 97 ? -12.699 -4.958 14.949 1.00 62.16 97 GLU A N 1
ATOM 755 C CA . GLU A 1 97 ? -13.552 -5.832 15.733 1.00 62.16 97 GLU A CA 1
ATOM 756 C C . GLU A 1 97 ? -12.662 -6.973 1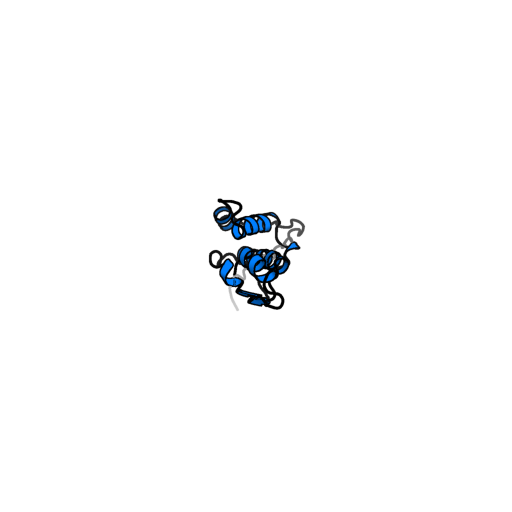6.226 1.00 62.16 97 GLU A C 1
ATOM 758 O O . GLU A 1 97 ? -12.240 -7.840 15.460 1.00 62.16 97 GLU A O 1
ATOM 763 N N . ILE A 1 98 ? -12.314 -6.937 17.516 1.00 52.09 98 ILE A N 1
ATOM 764 C CA . ILE A 1 98 ? -11.680 -8.074 18.175 1.00 52.09 98 ILE A CA 1
ATOM 765 C C . ILE A 1 98 ? -12.726 -9.186 18.177 1.00 52.09 98 ILE A C 1
ATOM 767 O O . ILE A 1 98 ? -13.581 -9.250 19.062 1.00 52.09 98 ILE A O 1
ATOM 771 N N . ASN A 1 99 ? -12.667 -10.064 17.180 1.00 48.03 99 ASN A N 1
ATOM 772 C CA . ASN A 1 99 ? -13.344 -11.345 17.245 1.00 48.03 99 ASN A CA 1
ATOM 773 C C . ASN A 1 99 ? -12.663 -12.145 18.356 1.00 48.03 99 ASN A C 1
ATOM 775 O O . ASN A 1 99 ? -11.641 -12.795 18.140 1.00 48.03 99 ASN A O 1
ATOM 779 N N . PHE A 1 100 ? -13.211 -12.059 19.569 1.00 43.41 100 PHE A N 1
ATOM 780 C CA . PHE A 1 100 ? -12.936 -13.048 20.597 1.00 43.41 100 PHE A CA 1
ATOM 781 C C . PHE A 1 100 ? -13.419 -14.391 20.058 1.00 43.41 100 PHE A C 1
ATOM 783 O O . PHE A 1 100 ? -14.619 -14.676 20.054 1.00 43.41 100 PHE A O 1
ATOM 790 N N . ASP A 1 101 ? -12.477 -15.203 19.587 1.00 43.25 101 ASP A N 1
ATOM 791 C CA . ASP A 1 101 ? -12.721 -16.612 19.338 1.00 43.25 101 ASP A CA 1
ATOM 792 C C . ASP A 1 101 ? -13.234 -17.221 20.648 1.00 43.25 101 ASP A C 1
ATOM 794 O O . ASP A 1 101 ? -12.523 -17.328 21.649 1.00 43.25 101 ASP A O 1
ATOM 798 N N . THR A 1 102 ? -14.526 -17.533 20.680 1.00 44.03 102 THR A N 1
ATOM 799 C CA . THR A 1 102 ? -15.232 -17.976 21.886 1.00 44.03 102 THR A CA 1
ATOM 800 C C . THR A 1 102 ? -14.957 -19.456 22.189 1.00 44.03 102 THR A C 1
ATOM 802 O O . THR A 1 102 ? -15.689 -20.075 22.959 1.00 44.03 102 THR A O 1
ATOM 805 N N . THR A 1 103 ? -13.918 -20.053 21.593 1.00 45.72 103 THR A N 1
ATOM 806 C CA . THR A 1 103 ? -13.599 -21.483 21.731 1.00 45.72 103 THR A CA 1
ATOM 807 C C . THR A 1 103 ? -12.631 -21.827 22.865 1.00 45.72 103 THR A C 1
ATOM 809 O O . THR A 1 103 ? -12.441 -23.009 23.154 1.00 45.72 103 THR A O 1
ATOM 812 N N . VAL A 1 104 ? -12.102 -20.852 23.610 1.00 47.66 104 VAL A N 1
ATOM 813 C CA . VAL A 1 104 ? -11.466 -21.122 24.911 1.00 47.66 104 VAL A CA 1
ATOM 814 C C . VAL A 1 104 ? -12.497 -21.021 26.032 1.00 47.66 104 VAL A C 1
ATOM 816 O O . VAL A 1 104 ? -12.832 -19.940 26.514 1.00 47.66 104 VAL A O 1
ATOM 819 N N . ALA A 1 105 ? -13.015 -22.183 26.441 1.00 45.16 105 ALA A N 1
ATOM 820 C CA . ALA A 1 105 ? -13.812 -22.323 27.654 1.00 45.16 105 ALA A CA 1
ATOM 821 C C . ALA A 1 105 ? -13.071 -21.686 28.848 1.00 45.16 105 ALA A C 1
ATOM 823 O O . ALA A 1 105 ? -11.860 -21.883 28.977 1.00 45.16 105 ALA A O 1
ATOM 824 N N . PRO A 1 106 ? -13.758 -20.942 2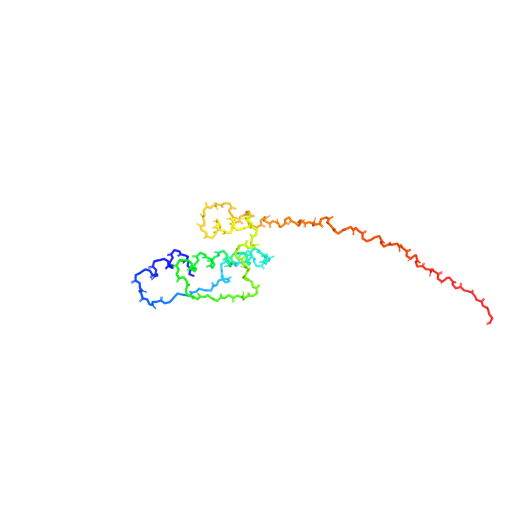9.734 1.00 41.94 106 PRO A N 1
ATOM 825 C CA . PRO A 1 106 ? -13.107 -20.347 30.888 1.00 41.94 106 PRO A CA 1
ATOM 826 C C . PRO A 1 106 ? -12.582 -21.464 31.791 1.00 41.94 106 PRO A C 1
ATOM 828 O O . PRO A 1 106 ? -13.349 -22.289 32.292 1.00 41.94 106 PRO A O 1
ATOM 831 N N . GLU A 1 107 ? -11.268 -21.489 32.004 1.00 43.53 107 GLU A N 1
ATOM 832 C CA . GLU A 1 107 ? -10.670 -22.306 33.049 1.00 43.53 107 GLU A CA 1
ATOM 833 C C . GLU A 1 107 ? -11.244 -21.824 34.387 1.00 43.53 107 GLU A C 1
ATOM 835 O O . GLU A 1 107 ? -11.003 -20.701 34.839 1.00 43.53 107 GLU A O 1
ATOM 840 N N . ILE A 1 108 ? -12.085 -22.662 34.995 1.00 46.88 108 ILE A N 1
ATOM 841 C CA . ILE A 1 108 ? -12.621 -22.431 36.330 1.00 46.88 108 ILE A CA 1
ATOM 842 C C . ILE A 1 108 ? -11.429 -22.485 37.283 1.00 46.88 108 ILE A C 1
ATOM 844 O O . ILE A 1 108 ? -11.006 -23.558 37.712 1.00 46.88 108 ILE A O 1
ATOM 848 N N . VAL A 1 109 ? -10.895 -21.319 37.645 1.00 50.44 109 VAL A N 1
ATOM 849 C CA . VAL A 1 109 ? -9.990 -21.183 38.786 1.00 50.44 109 VAL A CA 1
ATOM 850 C C . VAL A 1 109 ? -10.813 -21.474 40.040 1.00 50.44 109 VAL A C 1
ATOM 852 O O . VAL A 1 109 ? -11.422 -20.591 40.645 1.00 50.44 109 VAL A O 1
ATOM 855 N N . THR A 1 110 ? -10.874 -22.750 40.425 1.00 43.09 110 THR A N 1
ATOM 856 C CA . THR A 1 110 ? -11.405 -23.164 41.722 1.00 43.09 110 THR A CA 1
ATOM 857 C C . THR A 1 110 ? -10.527 -22.546 42.801 1.00 43.09 110 THR A C 1
ATOM 859 O O . THR A 1 110 ? -9.345 -22.874 42.929 1.00 43.09 110 THR A O 1
ATOM 862 N N . GLY A 1 111 ? -11.105 -21.606 43.543 1.00 40.25 111 GLY A N 1
ATOM 863 C CA . GLY A 1 111 ? -10.412 -20.826 44.552 1.00 40.25 111 GLY A CA 1
ATOM 864 C C . GLY A 1 111 ? -9.720 -21.687 45.607 1.00 40.25 111 GLY A C 1
ATOM 865 O O . GLY A 1 111 ? -10.325 -22.552 46.236 1.00 40.25 111 GLY A O 1
ATOM 866 N N . LYS A 1 112 ? -8.456 -21.363 45.881 1.00 44.38 112 LYS A N 1
ATOM 867 C CA . LYS A 1 112 ? -7.889 -21.538 47.218 1.00 44.38 112 LYS A CA 1
ATOM 868 C C . LYS A 1 112 ? -7.932 -20.190 47.924 1.00 44.38 112 LYS A C 1
ATOM 870 O O . LYS A 1 112 ? -7.165 -19.282 47.621 1.00 44.38 112 LYS A O 1
ATOM 875 N N . THR A 1 113 ? -8.868 -20.074 48.857 1.00 36.31 113 THR A N 1
ATOM 876 C CA . THR A 1 113 ? -8.976 -18.984 49.827 1.00 36.31 113 THR A CA 1
ATOM 877 C C . THR A 1 113 ? -7.647 -18.804 50.578 1.00 36.31 113 THR A C 1
ATOM 879 O O . THR A 1 113 ? -7.086 -19.799 51.045 1.00 36.31 113 THR A O 1
ATOM 882 N N . PRO A 1 114 ? -7.129 -17.576 50.756 1.00 38.81 114 PRO A N 1
ATOM 883 C CA . PRO A 1 114 ? -5.936 -17.359 51.563 1.00 38.81 114 PRO A CA 1
ATOM 884 C C . PRO A 1 114 ? -6.271 -17.535 53.052 1.00 38.81 114 PRO A C 1
ATOM 886 O O . PRO A 1 114 ? -7.118 -16.834 53.609 1.00 38.81 114 PRO A O 1
ATOM 889 N N . ALA A 1 115 ? -5.594 -18.477 53.713 1.00 43.94 115 ALA A N 1
ATOM 890 C CA . ALA A 1 115 ? -5.686 -18.664 55.156 1.00 43.94 115 ALA A CA 1
ATOM 891 C C . ALA A 1 115 ? -5.031 -17.479 55.890 1.00 43.94 115 ALA A C 1
ATOM 893 O O . ALA A 1 115 ? -3.811 -17.305 55.860 1.00 43.94 115 ALA A O 1
ATOM 894 N N . LYS A 1 116 ? -5.843 -16.674 56.585 1.00 41.53 116 LYS A N 1
ATOM 895 C CA . LYS A 1 116 ? -5.380 -15.698 57.582 1.00 41.53 116 LYS A CA 1
ATOM 896 C C . LYS A 1 116 ? -4.729 -16.445 58.752 1.00 41.53 116 LYS A C 1
ATOM 898 O O . LYS A 1 116 ? -5.420 -17.139 59.492 1.00 41.53 116 LYS A O 1
ATOM 903 N N . LYS A 1 117 ? -3.421 -16.270 58.969 1.00 44.56 117 LYS A N 1
ATOM 904 C CA . LYS A 1 117 ? -2.787 -16.595 60.256 1.00 44.56 117 LYS A CA 1
ATOM 905 C C . LYS A 1 117 ? -2.993 -15.426 61.219 1.00 44.56 117 LYS A C 1
ATOM 907 O O . LYS A 1 117 ? -2.273 -14.435 61.172 1.00 44.56 117 LYS A O 1
ATOM 912 N N . THR A 1 118 ? -3.998 -15.552 62.077 1.00 40.72 118 THR A N 1
ATOM 913 C CA . THR A 1 118 ? -4.182 -14.712 63.266 1.00 40.72 118 THR A CA 1
ATOM 914 C C . THR A 1 118 ? -3.201 -15.174 64.344 1.00 40.72 118 THR A C 1
ATOM 916 O O . THR A 1 118 ? -3.154 -16.359 64.664 1.00 40.72 118 THR A O 1
ATOM 919 N N . GLY A 1 119 ? -2.391 -14.255 64.871 1.00 41.12 119 GLY A N 1
ATOM 920 C CA . GLY A 1 119 ? -1.435 -14.529 65.944 1.00 41.12 119 GLY A CA 1
ATOM 921 C C . GLY A 1 119 ? -2.033 -14.503 67.358 1.00 41.12 119 GLY A C 1
ATOM 922 O O . GLY A 1 119 ? -3.112 -13.943 67.563 1.00 41.12 119 GLY A O 1
ATOM 923 N N . LYS A 1 120 ? -1.250 -15.078 68.291 1.00 40.41 120 LYS A N 1
ATOM 924 C CA . LYS A 1 120 ? -1.191 -15.005 69.782 1.00 40.41 120 LYS A CA 1
ATOM 925 C C . LYS A 1 120 ? -1.008 -16.440 70.310 1.00 40.41 120 LYS A C 1
ATOM 927 O O . LYS A 1 120 ? -1.748 -17.305 69.873 1.00 40.41 120 LYS A O 1
ATOM 932 N N . GLY A 1 121 ? -0.101 -16.824 71.205 1.00 33.28 121 GLY A N 1
ATOM 933 C CA . GLY A 1 121 ? 0.826 -16.192 72.152 1.00 33.28 121 GLY A CA 1
ATOM 934 C C . GLY A 1 121 ? 1.044 -17.216 73.296 1.00 33.28 121 GLY A C 1
ATOM 935 O O . GLY A 1 121 ? 0.133 -18.007 73.523 1.00 33.28 121 GLY A O 1
ATOM 936 N N . LEU A 1 122 ? 2.189 -17.167 74.004 1.00 40.47 122 LEU A N 1
ATOM 937 C CA . LEU A 1 122 ? 2.644 -18.069 75.100 1.00 40.47 122 LEU A CA 1
ATOM 938 C C . LEU A 1 122 ? 3.023 -19.490 74.617 1.00 40.47 122 LEU A C 1
ATOM 940 O O . LEU A 1 122 ? 2.250 -20.122 73.910 1.00 40.47 122 LEU A O 1
ATOM 944 N N . LEU A 1 123 ? 4.201 -20.054 74.901 1.00 38.28 123 LEU A N 1
ATOM 945 C CA . LEU A 1 123 ? 5.100 -20.009 76.064 1.00 38.28 123 LEU A CA 1
ATOM 946 C C . LEU A 1 123 ? 6.570 -19.872 75.636 1.00 38.28 123 LEU A C 1
ATOM 948 O O . LEU A 1 123 ? 6.890 -20.323 74.514 1.00 38.28 123 LEU A O 1
#

Foldseek 3Di:
DALVVLLVCPPPDPPDAAEEEQQVVCVVPPVPLLLSLLLSQLRCVSNVVSHHPYYDDDPVSHDHNVPRDPVSNVLSVCVSVVVDPCSVVVSVVDDDPPPPPPPDDDDPPPDDDDDDDDDDDDD

Sequence (123 aa):
MTVGALHDLYLPYPGCKTSSGISNISFSFQDQDRVLEAMHSVFLFHAIKTGLSMGTVNADQVPIYNDIDSRLGELREACIFNTRSTATVELFDYREEINFDTTVAPEIVTGKTPAKKTGKGLL

Radius of gyration: 25.19 Å; chains: 1; bounding box: 32×34×98 Å